Protein AF-A0A6C0HVL5-F1 (afdb_monomer)

Structure (mmCIF, N/CA/C/O backbone):
data_AF-A0A6C0HVL5-F1
#
_entry.id   AF-A0A6C0HVL5-F1
#
loop_
_atom_site.group_PDB
_atom_site.id
_atom_site.type_symbol
_atom_site.label_atom_id
_atom_site.label_alt_id
_atom_site.label_comp_id
_atom_site.label_asym_id
_atom_site.label_entity_id
_atom_site.label_seq_id
_atom_site.pdbx_PDB_ins_code
_atom_site.Cartn_x
_atom_site.Cartn_y
_atom_site.Cartn_z
_atom_site.occupancy
_atom_site.B_iso_or_equiv
_atom_site.auth_seq_id
_atom_site.auth_comp_id
_atom_site.auth_asym_id
_atom_site.auth_atom_id
_atom_site.pdb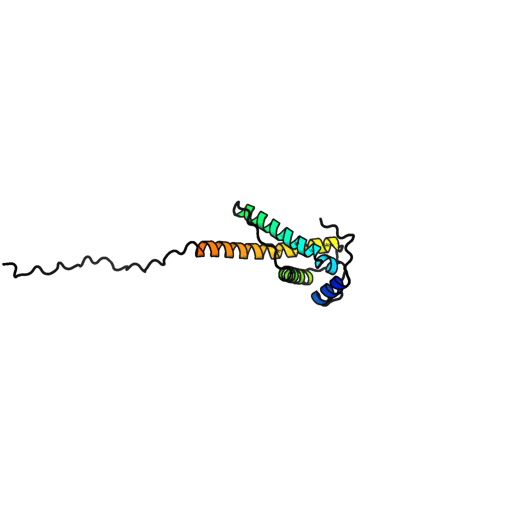x_PDB_model_num
ATOM 1 N N . MET A 1 1 ? -7.468 14.021 4.205 1.00 47.22 1 MET A N 1
ATOM 2 C CA . MET A 1 1 ? -7.450 13.244 5.464 1.00 47.22 1 MET A CA 1
ATOM 3 C C . MET A 1 1 ? -8.743 12.447 5.498 1.00 47.22 1 MET A C 1
ATOM 5 O O . MET A 1 1 ? -9.790 13.065 5.355 1.00 47.22 1 MET A O 1
ATOM 9 N N . LEU A 1 2 ? -8.691 11.113 5.568 1.00 54.91 2 LEU A N 1
ATOM 10 C CA . LEU A 1 2 ? -9.903 10.313 5.780 1.00 54.91 2 LEU A CA 1
ATOM 11 C C . LEU A 1 2 ? -10.447 10.650 7.172 1.00 54.91 2 LEU A C 1
ATOM 13 O O . LEU A 1 2 ? -9.696 10.598 8.142 1.00 54.91 2 LEU A O 1
ATOM 17 N N . SER A 1 3 ? -11.716 11.048 7.262 1.00 54.12 3 SER A N 1
ATOM 18 C CA . SER A 1 3 ? -12.394 11.209 8.549 1.00 54.12 3 SER A CA 1
ATOM 19 C C . SER A 1 3 ? -13.005 9.864 8.919 1.00 54.12 3 SER A C 1
ATOM 21 O O . SER A 1 3 ? -13.937 9.410 8.257 1.00 54.12 3 SER A O 1
ATOM 23 N N . TYR A 1 4 ? -12.479 9.212 9.956 1.00 59.75 4 TYR A N 1
ATOM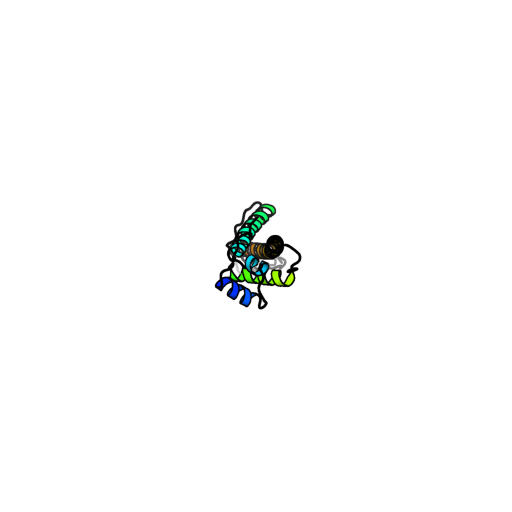 24 C CA . TYR A 1 4 ? -12.979 7.907 10.397 1.00 59.75 4 TYR A CA 1
ATOM 25 C C . TYR A 1 4 ? -14.039 8.028 11.502 1.00 59.75 4 TYR A C 1
ATOM 27 O O . TYR A 1 4 ? -14.390 7.031 12.138 1.00 59.75 4 TYR A O 1
ATOM 35 N N . ASN A 1 5 ? -14.568 9.233 11.736 1.00 56.94 5 ASN A N 1
ATOM 36 C CA . ASN A 1 5 ? -15.458 9.543 12.859 1.00 56.94 5 ASN A CA 1
ATOM 37 C C . ASN A 1 5 ? -16.798 8.783 12.838 1.00 56.94 5 ASN A C 1
ATOM 39 O O . ASN A 1 5 ? -17.471 8.736 13.860 1.00 56.94 5 ASN A O 1
ATOM 43 N N . ASN A 1 6 ? -17.163 8.143 11.721 1.00 64.38 6 ASN A N 1
ATOM 44 C CA . ASN A 1 6 ? -18.425 7.408 11.571 1.00 64.38 6 ASN A CA 1
ATOM 45 C C . ASN A 1 6 ? -18.259 5.939 11.144 1.00 64.38 6 ASN A C 1
ATOM 47 O O . ASN A 1 6 ? -19.248 5.295 10.794 1.00 64.38 6 ASN A O 1
ATOM 51 N N . TYR A 1 7 ? -17.039 5.391 11.144 1.00 74.06 7 TYR A N 1
ATOM 52 C CA . TYR A 1 7 ? -16.845 3.999 10.735 1.00 74.06 7 TYR A CA 1
ATOM 53 C C . TYR A 1 7 ? -17.397 3.038 11.795 1.00 74.06 7 TYR A C 1
ATOM 55 O O . TYR A 1 7 ? -16.91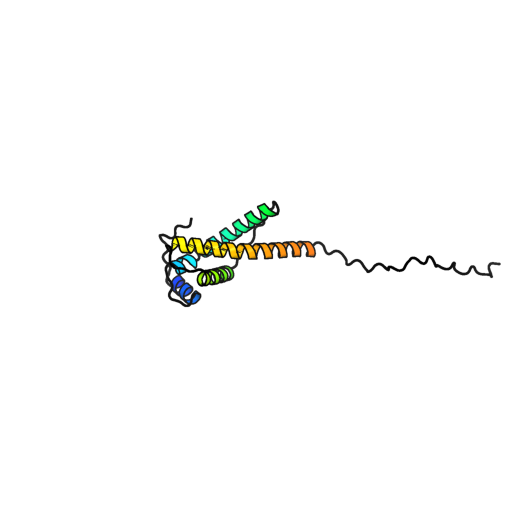5 3.007 12.927 1.00 74.06 7 TYR A O 1
ATOM 63 N N . LYS A 1 8 ? -18.404 2.246 11.414 1.00 81.88 8 LYS A N 1
ATOM 64 C CA . LYS A 1 8 ? -18.980 1.179 12.237 1.00 81.88 8 LYS A CA 1
ATOM 65 C C . LYS A 1 8 ? -18.767 -0.160 11.528 1.00 81.88 8 LYS A C 1
ATOM 67 O O . LYS A 1 8 ? -19.409 -0.377 10.503 1.00 81.88 8 LYS A O 1
ATOM 72 N N . PRO A 1 9 ? -17.903 -1.045 12.053 1.00 83.44 9 PRO A N 1
ATOM 73 C CA . PRO A 1 9 ? -17.627 -2.324 11.416 1.00 83.44 9 PRO A CA 1
ATOM 74 C C . PRO A 1 9 ? -18.843 -3.245 11.517 1.00 83.44 9 PRO A C 1
ATOM 76 O O . PRO A 1 9 ? -19.428 -3.406 12.598 1.00 83.44 9 PRO A O 1
ATOM 79 N N . THR A 1 10 ? -19.181 -3.865 10.391 1.00 89.06 10 THR A N 1
ATOM 80 C CA . THR A 1 10 ? -20.173 -4.938 10.276 1.00 89.06 10 THR A CA 1
ATOM 81 C C . THR A 1 10 ? -19.700 -6.203 10.995 1.00 89.06 10 THR A C 1
ATOM 83 O O . THR A 1 10 ? -18.502 -6.409 11.183 1.00 89.06 10 THR A O 1
ATOM 86 N N . ASP A 1 11 ? -20.616 -7.103 11.356 1.00 88.31 11 ASP A N 1
ATOM 87 C CA . ASP A 1 11 ? -20.254 -8.348 12.057 1.00 88.31 11 ASP A CA 1
ATOM 88 C C . ASP A 1 11 ? -19.277 -9.219 11.252 1.00 88.31 11 ASP A C 1
ATOM 90 O O . ASP A 1 11 ? -18.353 -9.808 11.812 1.00 88.31 11 ASP A O 1
ATOM 94 N N . LYS A 1 12 ? -19.415 -9.223 9.920 1.00 88.12 12 LYS A N 1
ATOM 95 C CA . LYS A 1 12 ? -18.492 -9.922 9.014 1.00 88.12 12 LYS A CA 1
ATOM 96 C C . LYS A 1 12 ? -17.087 -9.328 9.048 1.00 88.12 12 LYS A C 1
ATOM 98 O O . LYS A 1 12 ? -16.112 -10.074 9.071 1.00 88.12 12 LYS A O 1
ATOM 103 N N . GLU A 1 13 ? -16.970 -8.000 9.055 1.00 86.56 13 GLU A N 1
ATOM 104 C CA . GLU A 1 13 ? -15.672 -7.327 9.181 1.00 86.56 13 GLU A CA 1
ATOM 105 C C . GLU A 1 13 ? -15.048 -7.608 10.544 1.00 86.56 13 GLU A C 1
ATOM 107 O O . GLU A 1 13 ? -13.844 -7.836 10.625 1.00 86.56 13 GLU A O 1
ATOM 112 N N . ARG A 1 14 ? -15.858 -7.666 11.607 1.00 86.94 14 ARG A N 1
ATOM 113 C CA . ARG A 1 14 ? -15.358 -7.995 12.943 1.00 86.94 14 ARG A CA 1
ATOM 114 C C . ARG A 1 14 ? -14.784 -9.401 13.007 1.00 86.94 14 ARG A C 1
ATOM 116 O O . ARG A 1 14 ? -13.666 -9.586 13.484 1.00 86.94 14 ARG A O 1
ATOM 123 N N . GLU A 1 15 ? -15.520 -10.375 12.478 1.00 89.56 15 GLU A N 1
ATOM 124 C CA . GLU A 1 15 ? -15.069 -11.762 12.389 1.00 89.56 15 GLU A CA 1
ATOM 125 C C . GLU A 1 15 ? -13.801 -11.883 11.532 1.00 89.56 15 GLU A C 1
ATOM 127 O O . GLU A 1 15 ? -12.840 -12.549 11.922 1.00 89.56 15 GLU A O 1
ATOM 132 N N . PHE A 1 16 ? -13.775 -11.211 10.379 1.00 90.44 16 PHE A N 1
ATOM 133 C CA . PHE A 1 16 ? -12.620 -11.198 9.488 1.00 90.44 16 PHE A CA 1
ATOM 134 C C . PHE A 1 16 ? -11.375 -10.629 10.175 1.00 90.44 16 PHE A C 1
ATOM 136 O O . PHE A 1 16 ? -10.329 -11.280 10.183 1.00 90.44 16 PHE A O 1
ATOM 143 N N . VAL A 1 17 ? -11.486 -9.443 10.780 1.00 90.12 17 VAL A N 1
ATOM 144 C CA . VAL A 1 17 ? -10.367 -8.795 11.471 1.00 9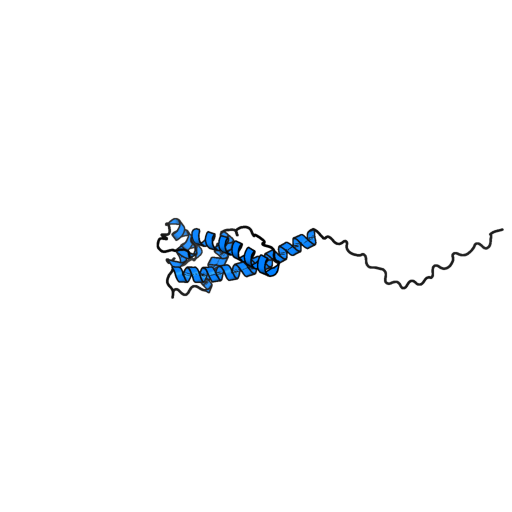0.12 17 VAL A CA 1
ATOM 145 C C . VAL A 1 17 ? -9.912 -9.649 12.650 1.00 90.12 17 VAL A C 1
ATOM 147 O O . VAL A 1 17 ? -8.713 -9.874 12.778 1.00 90.12 17 VAL A O 1
ATOM 150 N N . GLY A 1 18 ? -10.837 -10.214 13.434 1.00 89.38 18 GLY A N 1
ATOM 151 C CA . GLY A 1 18 ? -10.525 -11.149 14.520 1.00 89.38 18 GLY A CA 1
ATOM 152 C C . GLY A 1 18 ? -9.698 -12.346 14.060 1.00 89.38 18 GLY A C 1
ATOM 153 O O . GLY A 1 18 ? -8.647 -12.628 14.636 1.00 89.38 18 GLY A O 1
ATOM 154 N N . LYS A 1 19 ? -10.099 -13.000 12.963 1.00 91.12 19 LYS A N 1
ATOM 155 C CA . LYS A 1 19 ? -9.328 -14.106 12.367 1.00 91.12 19 LYS A CA 1
ATOM 156 C C . LYS A 1 19 ? -7.970 -13.652 11.829 1.00 91.12 19 LYS A C 1
ATOM 158 O O . LYS A 1 19 ? -6.998 -14.399 11.904 1.00 91.12 19 LYS A O 1
ATOM 163 N N . LEU A 1 20 ? -7.890 -12.440 11.286 1.00 90.69 20 LEU A N 1
ATOM 164 C CA . LEU A 1 20 ? -6.665 -11.896 10.705 1.00 90.69 20 LEU A CA 1
ATOM 165 C C . LEU A 1 20 ? -5.601 -11.596 11.770 1.00 90.69 20 LEU A C 1
ATOM 167 O O . LEU A 1 20 ? -4.419 -11.909 11.578 1.00 90.69 20 LEU A O 1
ATOM 171 N N . ILE A 1 21 ? -6.000 -10.971 12.879 1.00 89.69 21 ILE A N 1
ATOM 172 C CA . ILE A 1 21 ? -5.068 -10.547 13.930 1.00 89.69 21 ILE A CA 1
ATOM 173 C C . ILE A 1 21 ? -4.887 -11.599 15.032 1.00 89.69 21 ILE A C 1
ATOM 175 O O . ILE A 1 21 ? -3.882 -11.564 15.733 1.00 89.69 21 ILE A O 1
ATOM 179 N N . A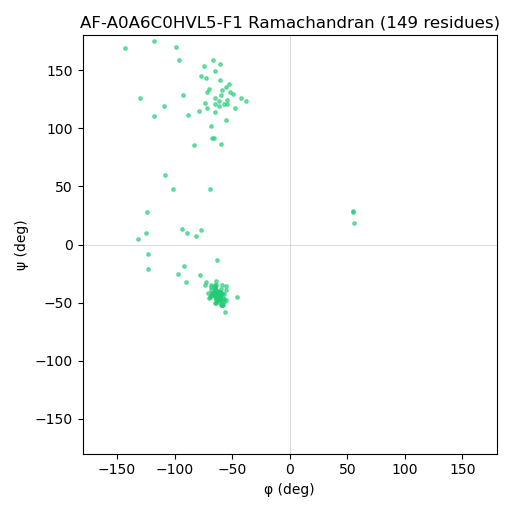SN A 1 22 ? -5.801 -12.565 15.155 1.00 88.38 22 ASN A N 1
ATOM 180 C CA . ASN A 1 22 ? -5.758 -13.630 16.163 1.00 88.38 22 ASN A CA 1
ATOM 181 C C . ASN A 1 22 ? -5.643 -13.114 17.617 1.00 88.38 22 ASN A C 1
ATOM 183 O O . ASN A 1 22 ? -5.056 -13.766 18.478 1.00 88.38 22 ASN A O 1
ATOM 187 N N . ILE A 1 23 ? -6.178 -11.918 17.861 1.00 85.44 23 ILE A N 1
ATOM 188 C CA . ILE A 1 23 ? -6.319 -11.242 19.156 1.00 85.44 23 ILE A CA 1
ATOM 189 C C . ILE A 1 23 ? -7.658 -10.497 19.161 1.00 85.44 23 ILE A C 1
ATOM 191 O O . ILE A 1 23 ? -8.288 -10.360 18.110 1.00 85.44 23 ILE A O 1
ATOM 195 N N . GLU A 1 24 ? -8.087 -10.005 20.323 1.00 86.38 24 GLU A N 1
ATOM 196 C CA . GLU A 1 24 ? -9.308 -9.206 20.427 1.00 86.38 24 GLU A CA 1
ATOM 197 C C . GLU A 1 24 ? -9.187 -7.917 19.589 1.00 86.38 24 GLU A C 1
ATOM 199 O O . GLU A 1 24 ? -8.273 -7.114 19.820 1.00 86.38 24 GLU A O 1
ATOM 204 N N . PRO A 1 25 ? -10.062 -7.710 18.588 1.00 88.38 25 PRO A N 1
ATOM 205 C CA . PRO A 1 25 ? -10.004 -6.515 17.763 1.00 88.38 25 PRO A CA 1
ATOM 206 C C . PRO A 1 25 ? -10.473 -5.270 18.511 1.00 88.38 25 PRO A C 1
ATOM 208 O O . PRO A 1 25 ? -11.447 -5.292 19.259 1.00 88.38 25 PRO A O 1
ATOM 211 N N . ASN A 1 26 ? -9.812 -4.156 18.225 1.00 89.62 26 ASN A N 1
ATOM 212 C CA . ASN A 1 26 ? -10.155 -2.826 18.715 1.00 89.62 26 ASN A CA 1
ATOM 213 C C . ASN A 1 26 ? -10.501 -1.872 17.556 1.00 89.62 26 ASN A C 1
ATOM 215 O O . ASN A 1 26 ? -10.325 -2.205 16.379 1.00 89.62 26 ASN A O 1
ATOM 219 N N . ASP A 1 27 ? -10.932 -0.654 17.882 1.00 90.06 27 ASP A N 1
ATOM 220 C CA . ASP A 1 27 ? -11.309 0.365 16.893 1.00 90.06 27 ASP A CA 1
ATOM 221 C C . ASP A 1 27 ? -10.199 0.677 15.879 1.00 90.06 27 ASP A C 1
ATOM 223 O O . ASP A 1 27 ? -10.483 0.892 14.699 1.00 90.06 27 ASP A O 1
ATOM 227 N N . ILE A 1 28 ? -8.931 0.654 16.312 1.00 91.94 28 ILE A N 1
ATOM 228 C CA . ILE A 1 28 ? -7.773 0.854 15.429 1.00 91.94 28 ILE A CA 1
ATOM 229 C C . ILE A 1 28 ? -7.708 -0.277 14.410 1.00 91.94 28 ILE A C 1
ATOM 231 O O . ILE A 1 28 ? -7.617 -0.011 13.218 1.00 91.94 28 ILE A O 1
ATOM 235 N N . SER A 1 29 ? -7.782 -1.533 14.854 1.00 93.31 29 SER A N 1
ATOM 236 C CA . SER A 1 29 ? -7.729 -2.695 13.967 1.00 93.31 29 SER A CA 1
ATOM 237 C C . SER A 1 29 ? -8.888 -2.703 12.970 1.00 93.31 29 SER A C 1
ATOM 239 O O . SER A 1 29 ? -8.667 -2.934 11.784 1.00 93.31 29 SER A O 1
ATOM 241 N N . TYR A 1 30 ? -10.102 -2.354 13.403 1.00 93.19 30 TYR A N 1
ATOM 242 C CA . TYR A 1 30 ? -11.259 -2.292 12.515 1.00 93.19 30 TYR A CA 1
ATOM 243 C C . TYR A 1 30 ? -11.115 -1.212 11.447 1.00 93.19 30 TYR A C 1
ATOM 245 O O . TYR A 1 30 ? -11.395 -1.472 10.280 1.00 93.19 30 TYR A O 1
ATOM 253 N N . LYS A 1 31 ? -10.662 -0.011 11.824 1.00 93.31 31 LYS A N 1
ATOM 254 C CA . LYS A 1 31 ? -10.431 1.085 10.874 1.00 93.31 31 LYS A CA 1
ATOM 255 C C . LYS A 1 31 ? -9.255 0.784 9.953 1.00 93.31 31 LYS A C 1
ATOM 257 O O . LYS A 1 31 ? -9.353 0.974 8.742 1.00 93.31 31 LYS A O 1
ATOM 262 N N . PHE A 1 32 ? -8.160 0.283 10.515 1.00 95.06 32 PHE A N 1
ATOM 263 C CA . PHE A 1 32 ? -6.936 0.001 9.783 1.00 95.06 32 PHE A CA 1
ATOM 264 C C . PHE A 1 32 ? -7.146 -1.095 8.741 1.00 95.06 32 PHE A C 1
ATOM 266 O O . PHE A 1 32 ? -6.756 -0.900 7.600 1.00 95.06 32 PHE A O 1
ATOM 273 N N . PHE A 1 33 ? -7.805 -2.203 9.080 1.00 95.44 33 PHE A N 1
ATOM 274 C CA . PHE A 1 33 ? -8.060 -3.306 8.145 1.00 95.44 33 PHE A CA 1
ATOM 275 C C . PHE A 1 33 ? -9.370 -3.166 7.353 1.00 95.44 33 PHE A C 1
ATOM 277 O O . PHE A 1 33 ? -9.772 -4.117 6.684 1.00 95.44 33 PHE A O 1
ATOM 284 N N . SER A 1 34 ? -10.029 -2.006 7.414 1.00 93.75 34 SER A N 1
ATOM 285 C CA . SER A 1 34 ? -11.236 -1.739 6.628 1.00 93.75 34 SER A CA 1
ATOM 286 C C . SER A 1 34 ? -10.943 -1.715 5.128 1.00 93.75 34 SER A C 1
ATOM 288 O O . SER A 1 34 ? -9.869 -1.289 4.693 1.00 93.75 34 SER A O 1
ATOM 290 N N . ASP A 1 35 ? -11.933 -2.101 4.325 1.00 93.00 35 ASP A N 1
ATOM 291 C CA . ASP A 1 35 ? -11.821 -2.086 2.862 1.00 93.00 35 ASP A CA 1
ATOM 292 C C . ASP A 1 35 ? -11.543 -0.678 2.327 1.00 93.00 35 ASP A C 1
ATOM 294 O O . ASP A 1 35 ? -10.672 -0.495 1.479 1.00 93.00 35 ASP A O 1
ATOM 298 N N . VAL A 1 36 ? -12.173 0.334 2.930 1.00 93.12 36 VAL A N 1
ATOM 299 C CA . VAL A 1 36 ? -11.927 1.749 2.619 1.00 93.12 36 VAL A CA 1
ATOM 300 C C . VAL A 1 36 ? -10.455 2.117 2.816 1.00 93.12 36 VAL A C 1
ATOM 302 O O . VAL A 1 36 ? -9.870 2.818 1.989 1.00 93.12 36 VAL A O 1
ATOM 305 N N . ASN A 1 37 ? -9.830 1.647 3.900 1.00 95.25 37 ASN A N 1
ATOM 306 C CA . ASN A 1 37 ? -8.427 1.946 4.157 1.00 95.25 37 ASN A CA 1
ATOM 307 C C . ASN A 1 37 ? -7.484 1.172 3.223 1.00 95.25 37 ASN A C 1
ATOM 309 O O . ASN A 1 37 ? -6.459 1.705 2.797 1.00 95.25 37 ASN A O 1
ATOM 313 N N . ILE A 1 38 ? -7.838 -0.062 2.860 1.00 95.94 38 ILE A N 1
ATOM 314 C CA . ILE A 1 38 ? -7.087 -0.855 1.878 1.00 95.94 38 ILE A CA 1
ATOM 315 C C . ILE A 1 38 ? -7.095 -0.157 0.510 1.00 95.94 38 ILE A C 1
ATOM 317 O O . ILE A 1 38 ? -6.043 -0.015 -0.119 1.00 95.94 38 ILE A O 1
ATOM 321 N N . ASP A 1 39 ? -8.254 0.332 0.072 1.00 96.00 39 ASP A N 1
ATOM 322 C CA . ASP A 1 39 ? -8.398 1.064 -1.189 1.00 96.00 39 ASP A CA 1
ATOM 323 C C . ASP A 1 39 ? -7.632 2.392 -1.169 1.00 96.00 39 ASP A C 1
ATOM 325 O O . ASP A 1 39 ? -6.983 2.765 -2.155 1.00 96.00 39 ASP A O 1
ATOM 329 N N . TYR A 1 40 ? -7.633 3.077 -0.022 1.00 96.31 40 TYR A N 1
ATOM 330 C CA . TYR A 1 40 ? -6.813 4.264 0.202 1.00 96.31 40 TYR A CA 1
ATOM 331 C C . TYR A 1 40 ? -5.315 3.970 0.080 1.00 96.31 40 TYR A C 1
ATOM 333 O O . TYR A 1 40 ? -4.608 4.719 -0.599 1.00 96.31 40 TYR A O 1
ATOM 341 N N . ILE A 1 41 ? -4.820 2.890 0.696 1.00 97.56 41 ILE A N 1
ATOM 342 C CA . ILE A 1 41 ? -3.409 2.489 0.607 1.00 97.56 41 ILE A CA 1
ATOM 343 C C . ILE A 1 41 ? -3.039 2.183 -0.846 1.00 97.56 41 ILE A C 1
ATOM 345 O O . ILE A 1 41 ? -2.026 2.683 -1.330 1.00 97.56 41 ILE A O 1
ATOM 349 N N . ASN A 1 42 ? -3.872 1.424 -1.561 1.00 96.44 42 ASN A N 1
ATOM 350 C CA . ASN A 1 42 ? -3.649 1.107 -2.971 1.00 96.44 42 ASN A CA 1
ATOM 351 C C . ASN A 1 42 ? -3.564 2.367 -3.839 1.00 96.44 42 ASN A C 1
ATOM 353 O O . ASN A 1 42 ? -2.591 2.557 -4.569 1.00 96.44 42 ASN A O 1
ATOM 357 N N . SER A 1 43 ? -4.554 3.252 -3.728 1.00 96.94 43 SER A N 1
ATOM 358 C CA . SER A 1 43 ? -4.603 4.495 -4.505 1.00 96.94 43 SER A CA 1
ATOM 359 C C . SER A 1 43 ? -3.417 5.407 -4.179 1.00 96.94 43 SER A C 1
ATOM 361 O O . SER A 1 43 ? -2.788 5.977 -5.071 1.00 96.94 43 SER A O 1
ATOM 363 N N . SER A 1 44 ? -3.064 5.505 -2.895 1.00 97.50 44 SER A N 1
ATOM 364 C CA . SER A 1 44 ? -1.923 6.298 -2.433 1.00 97.50 44 SER A CA 1
ATOM 365 C C . SER A 1 44 ? -0.600 5.741 -2.949 1.00 97.50 44 SER A C 1
ATOM 367 O O . SER A 1 44 ? 0.246 6.512 -3.392 1.00 97.50 44 SER A O 1
ATOM 369 N N . LEU A 1 45 ? -0.425 4.417 -2.951 1.00 97.69 45 LEU A N 1
ATOM 370 C CA . LEU A 1 45 ? 0.776 3.767 -3.470 1.00 97.69 45 LEU A CA 1
ATOM 371 C C . LEU A 1 45 ? 0.965 4.042 -4.966 1.00 97.69 45 LEU A C 1
ATOM 373 O O . LEU A 1 45 ? 2.068 4.392 -5.377 1.00 97.69 45 LEU A O 1
ATOM 377 N N . ILE A 1 46 ? -0.103 3.934 -5.764 1.00 97.38 46 ILE A N 1
ATOM 378 C CA . ILE A 1 46 ? -0.065 4.240 -7.203 1.00 97.38 46 ILE A CA 1
ATOM 379 C C . ILE A 1 46 ? 0.405 5.681 -7.422 1.00 97.38 46 ILE A C 1
ATOM 381 O O . ILE A 1 46 ? 1.351 5.914 -8.176 1.00 97.38 46 ILE A O 1
ATOM 385 N N . ASN A 1 47 ? -0.202 6.635 -6.712 1.00 97.38 47 ASN A N 1
ATOM 386 C CA . ASN A 1 47 ? 0.171 8.044 -6.805 1.00 97.38 47 ASN A CA 1
ATOM 387 C C . ASN A 1 47 ? 1.628 8.273 -6.378 1.00 97.38 47 ASN A C 1
ATOM 389 O O . ASN A 1 47 ? 2.371 8.967 -7.064 1.00 97.38 47 ASN A O 1
ATOM 393 N N . MET A 1 48 ? 2.070 7.653 -5.282 1.00 97.44 48 MET A N 1
ATOM 394 C CA . MET A 1 48 ? 3.448 7.777 -4.798 1.00 97.44 48 MET A CA 1
ATOM 395 C C . MET A 1 48 ? 4.468 7.223 -5.799 1.00 97.44 48 MET A C 1
ATOM 397 O O . MET A 1 48 ? 5.504 7.849 -6.009 1.00 97.44 48 MET A O 1
ATOM 401 N N . VAL A 1 49 ? 4.176 6.096 -6.454 1.00 97.25 49 VAL A N 1
ATOM 402 C CA . VAL A 1 49 ? 5.038 5.535 -7.507 1.00 97.25 49 VAL A CA 1
ATOM 403 C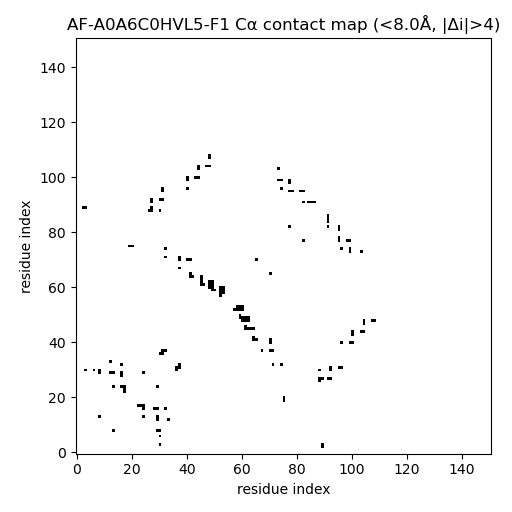 C . VAL A 1 49 ? 5.083 6.452 -8.730 1.00 97.25 49 VAL A C 1
ATOM 405 O O . VAL A 1 49 ? 6.162 6.701 -9.271 1.00 97.25 49 VAL A O 1
ATOM 408 N N . MET A 1 50 ? 3.946 7.012 -9.147 1.00 96.94 50 MET A N 1
ATOM 409 C CA . MET A 1 50 ? 3.906 7.978 -10.251 1.00 96.94 50 MET A CA 1
ATOM 410 C C . MET A 1 50 ? 4.742 9.229 -9.959 1.00 96.94 50 MET A C 1
ATOM 412 O O . MET A 1 50 ? 5.485 9.687 -10.826 1.00 96.94 50 MET A O 1
ATOM 416 N N . GLU A 1 51 ? 4.656 9.763 -8.741 1.00 96.81 51 GLU A N 1
ATOM 417 C CA . GLU A 1 51 ? 5.439 10.928 -8.323 1.00 96.81 51 GLU A CA 1
ATOM 418 C C . GLU A 1 51 ? 6.937 10.608 -8.218 1.00 96.81 51 GLU A C 1
ATOM 420 O O . GLU A 1 51 ? 7.772 11.379 -8.692 1.00 96.81 51 GLU A O 1
ATOM 425 N N . GLU A 1 52 ? 7.308 9.459 -7.646 1.00 95.94 52 GLU A N 1
ATOM 426 C CA . GLU A 1 52 ? 8.714 9.038 -7.555 1.00 95.94 52 GLU A CA 1
ATOM 427 C C . GLU A 1 52 ? 9.340 8.784 -8.929 1.00 95.94 52 GLU A C 1
ATOM 429 O O . GLU A 1 52 ? 10.483 9.170 -9.174 1.00 95.94 52 GLU A O 1
ATOM 434 N N . THR A 1 53 ? 8.601 8.161 -9.847 1.00 96.12 53 THR A N 1
ATOM 435 C CA . THR A 1 53 ? 9.087 7.905 -11.210 1.00 96.12 53 THR A CA 1
ATOM 436 C C . THR A 1 53 ? 9.243 9.196 -12.003 1.00 96.12 53 THR A C 1
ATOM 438 O O . THR A 1 53 ? 10.262 9.372 -12.671 1.00 96.12 53 THR A O 1
ATOM 441 N N . TYR A 1 54 ? 8.316 10.145 -11.848 1.00 96.56 54 TYR A N 1
ATOM 442 C CA . TYR A 1 54 ? 8.444 11.468 -12.452 1.00 96.56 54 TYR A CA 1
ATOM 443 C C . TYR A 1 54 ? 9.679 12.216 -11.941 1.00 96.56 54 TYR A C 1
ATOM 445 O O . TYR A 1 54 ? 10.440 12.750 -12.739 1.00 96.56 54 TYR A O 1
ATOM 453 N N . LYS A 1 55 ? 9.940 12.195 -10.630 1.00 95.38 55 LYS A N 1
ATOM 454 C CA . LYS A 1 55 ? 11.125 12.850 -10.051 1.00 95.38 55 LYS A CA 1
ATOM 455 C C . LYS A 1 55 ? 12.449 12.249 -10.522 1.00 95.38 55 LYS A C 1
ATOM 457 O O . LYS A 1 55 ? 13.430 12.973 -10.627 1.00 95.38 55 LYS A O 1
ATOM 462 N N . ARG A 1 56 ? 12.504 10.931 -10.741 1.00 93.69 56 ARG A N 1
ATOM 463 C CA . ARG A 1 56 ? 13.754 10.222 -11.077 1.00 93.69 56 ARG A CA 1
ATOM 464 C C . ARG A 1 56 ? 14.032 10.135 -12.572 1.00 93.69 56 ARG A C 1
ATOM 466 O O . ARG A 1 56 ? 15.193 10.085 -12.957 1.00 93.69 56 ARG A O 1
ATOM 473 N N . TYR A 1 57 ? 12.984 10.061 -13.388 1.00 92.81 57 TYR A N 1
ATOM 474 C CA . TYR A 1 57 ? 13.087 9.729 -14.811 1.00 92.81 57 TYR A CA 1
ATOM 475 C C . TYR A 1 57 ? 12.309 10.689 -15.718 1.00 92.81 57 TYR A C 1
ATOM 477 O O . TYR A 1 57 ? 12.177 10.407 -16.905 1.00 92.81 57 TYR A O 1
ATOM 485 N N . GLU A 1 58 ? 11.711 11.752 -15.165 1.00 94.06 58 GLU A N 1
ATOM 486 C CA . GLU A 1 58 ? 10.836 12.706 -15.877 1.00 94.06 58 GLU A CA 1
ATOM 487 C C . GLU A 1 58 ? 9.649 12.038 -16.594 1.00 94.06 58 GLU A C 1
ATOM 489 O O . GLU A 1 58 ? 8.990 12.615 -17.458 1.00 94.06 58 GLU A O 1
ATOM 494 N N . LYS A 1 59 ? 9.326 10.804 -16.193 1.00 92.75 59 LYS A N 1
ATOM 495 C CA . LYS A 1 59 ? 8.268 9.988 -16.776 1.00 92.75 59 LYS A CA 1
ATOM 496 C C . LYS A 1 59 ? 7.377 9.437 -15.680 1.00 92.75 59 LYS A C 1
ATOM 498 O O . LYS A 1 59 ? 7.840 8.765 -14.764 1.00 92.75 59 LYS A O 1
ATOM 503 N N . ARG A 1 60 ? 6.076 9.687 -15.810 1.00 93.62 60 ARG A N 1
ATOM 504 C CA . ARG A 1 60 ? 5.061 9.122 -14.919 1.00 93.62 60 ARG A CA 1
ATOM 505 C C . ARG A 1 60 ? 4.786 7.686 -15.331 1.00 93.62 60 ARG A C 1
ATOM 507 O O . ARG A 1 60 ? 4.286 7.445 -16.429 1.00 93.62 60 ARG A O 1
ATOM 514 N N . ILE A 1 61 ? 5.114 6.746 -14.455 1.00 94.31 61 ILE A N 1
ATOM 515 C CA . ILE A 1 61 ? 4.799 5.333 -14.655 1.00 94.31 61 ILE A CA 1
ATOM 516 C C . ILE A 1 61 ? 3.706 4.948 -13.669 1.00 94.31 61 ILE A C 1
ATOM 518 O O . ILE A 1 61 ? 3.876 5.052 -12.456 1.00 94.31 61 ILE A O 1
ATOM 522 N N . GLN A 1 62 ? 2.573 4.511 -14.209 1.00 93.31 62 GLN A N 1
ATOM 523 C CA . GLN A 1 62 ? 1.450 4.033 -13.421 1.00 93.31 62 GLN A CA 1
ATOM 524 C C . GLN A 1 62 ? 1.555 2.519 -13.239 1.00 93.31 62 GLN A C 1
ATOM 526 O O . GLN A 1 62 ? 1.697 1.776 -14.210 1.00 93.31 62 GLN A O 1
ATOM 531 N N . ILE A 1 63 ? 1.456 2.068 -11.991 1.00 94.50 63 ILE A N 1
ATOM 532 C CA . ILE A 1 63 ? 1.333 0.648 -11.653 1.00 94.50 63 ILE A CA 1
ATOM 533 C C . ILE A 1 63 ? -0.134 0.273 -11.445 1.00 94.50 63 ILE A C 1
ATOM 535 O O . ILE A 1 63 ? -0.980 1.124 -11.166 1.00 94.50 63 ILE A O 1
ATOM 539 N N . GLN A 1 64 ? -0.433 -1.018 -11.566 1.00 95.50 64 GLN A N 1
ATOM 540 C CA . GLN A 1 64 ? -1.759 -1.542 -11.256 1.00 95.50 64 GLN A CA 1
ATOM 541 C C . GLN A 1 64 ? -1.996 -1.592 -9.735 1.00 95.50 64 GLN A C 1
ATOM 543 O O . GLN A 1 64 ? -1.031 -1.734 -8.968 1.00 95.50 64 GLN A O 1
ATOM 548 N N . PRO A 1 65 ? -3.264 -1.521 -9.284 1.00 95.62 65 PRO A N 1
ATOM 549 C CA . PRO A 1 65 ? -3.615 -1.783 -7.895 1.00 95.62 65 PRO A CA 1
ATOM 550 C C . PRO A 1 65 ? -3.074 -3.136 -7.435 1.00 95.62 65 PRO A C 1
ATOM 552 O O . PRO A 1 65 ? -3.138 -4.134 -8.158 1.00 95.62 65 PRO A O 1
ATOM 555 N N . GLN A 1 66 ? -2.544 -3.176 -6.216 1.00 95.81 66 GLN A N 1
ATOM 556 C CA . GLN A 1 66 ? -2.011 -4.408 -5.659 1.00 95.81 66 GLN A CA 1
ATOM 557 C C . GLN A 1 66 ? -3.159 -5.303 -5.198 1.00 95.81 66 GLN A C 1
ATOM 559 O O . GLN A 1 66 ? -4.192 -4.841 -4.703 1.00 95.81 66 GLN A O 1
ATOM 564 N N . ARG A 1 67 ? -2.980 -6.620 -5.344 1.00 96.06 67 ARG A N 1
ATOM 565 C CA . ARG A 1 67 ? -3.986 -7.594 -4.909 1.00 96.06 67 ARG A CA 1
ATOM 566 C C . ARG A 1 67 ? -4.256 -7.429 -3.412 1.00 96.06 67 ARG A C 1
ATOM 568 O O . ARG A 1 67 ? -3.321 -7.417 -2.615 1.00 96.06 67 ARG A O 1
ATOM 575 N N . LYS A 1 68 ? -5.537 -7.394 -3.029 1.00 94.50 68 LYS A N 1
ATOM 576 C CA . LYS A 1 68 ? -6.002 -7.151 -1.649 1.00 94.50 68 LYS A CA 1
ATOM 577 C C . LYS A 1 68 ? -5.244 -7.963 -0.588 1.00 94.50 68 LYS A C 1
ATOM 579 O O . LYS A 1 68 ? -4.809 -7.404 0.411 1.00 94.50 68 LYS A O 1
ATOM 584 N N . HIS A 1 69 ? -5.015 -9.257 -0.820 1.00 94.75 69 HIS A N 1
ATOM 585 C CA . HIS A 1 69 ? -4.301 -10.115 0.135 1.00 94.75 69 HIS A CA 1
ATOM 586 C C . HIS A 1 69 ? -2.830 -9.715 0.360 1.00 94.75 69 HIS A C 1
ATOM 588 O O . HIS A 1 69 ? -2.327 -9.888 1.466 1.00 94.75 69 HIS A O 1
ATOM 594 N N . ILE A 1 70 ? -2.148 -9.161 -0.651 1.00 95.25 70 ILE A N 1
ATOM 595 C CA . ILE A 1 70 ? -0.758 -8.686 -0.538 1.00 95.25 70 ILE A CA 1
ATOM 596 C C . ILE A 1 70 ? -0.719 -7.433 0.336 1.00 95.25 70 ILE A C 1
ATOM 598 O O . ILE A 1 70 ? 0.091 -7.343 1.258 1.00 95.25 70 ILE A O 1
ATOM 602 N N . VAL A 1 71 ? -1.639 -6.496 0.088 1.00 96.25 71 VAL A N 1
ATOM 603 C CA . VAL A 1 71 ? -1.770 -5.273 0.892 1.00 96.25 71 VAL A CA 1
ATOM 604 C C . VAL A 1 71 ? -2.074 -5.634 2.344 1.00 96.25 71 VAL A C 1
ATOM 606 O O . VAL A 1 71 ? -1.384 -5.171 3.246 1.00 96.25 71 VAL A O 1
ATOM 609 N N . ILE A 1 72 ? -3.021 -6.548 2.574 1.00 96.31 72 ILE A N 1
ATOM 610 C CA . ILE A 1 72 ? -3.358 -7.049 3.912 1.00 96.31 72 ILE A CA 1
ATOM 611 C C . ILE A 1 72 ? -2.147 -7.695 4.594 1.00 96.31 72 ILE A C 1
ATOM 613 O O . ILE A 1 72 ? -1.930 -7.464 5.782 1.00 96.31 72 ILE A O 1
ATOM 617 N N . ALA A 1 73 ? -1.339 -8.479 3.875 1.00 95.44 73 ALA A N 1
ATOM 618 C CA . ALA A 1 73 ? -0.136 -9.088 4.441 1.00 95.44 73 ALA A CA 1
ATOM 619 C C . ALA A 1 73 ? 0.879 -8.026 4.903 1.00 95.44 73 ALA A C 1
ATOM 621 O O . ALA A 1 73 ? 1.395 -8.114 6.021 1.00 95.44 73 ALA A O 1
ATOM 622 N N . ALA A 1 74 ? 1.112 -6.990 4.090 1.00 96.12 74 ALA A N 1
ATOM 623 C CA . ALA A 1 74 ? 1.979 -5.867 4.449 1.00 96.12 74 ALA A CA 1
ATOM 624 C C . ALA A 1 74 ? 1.421 -5.069 5.640 1.00 96.12 74 ALA A C 1
ATOM 626 O O . ALA A 1 74 ? 2.136 -4.794 6.605 1.00 96.12 74 ALA A O 1
ATOM 627 N N . MET A 1 75 ? 0.123 -4.762 5.614 1.00 97.06 75 MET A N 1
ATOM 628 C CA . MET A 1 75 ? -0.578 -4.090 6.708 1.00 97.06 75 MET A CA 1
ATOM 629 C C . MET A 1 75 ? -0.469 -4.879 8.009 1.00 97.06 75 MET A C 1
ATOM 631 O O . MET A 1 75 ? -0.124 -4.307 9.036 1.00 97.06 75 MET A O 1
ATOM 635 N N . ARG A 1 76 ? -0.694 -6.196 7.973 1.00 95.69 76 ARG A N 1
ATOM 636 C CA . ARG A 1 76 ? -0.599 -7.079 9.142 1.00 95.69 76 ARG A CA 1
ATOM 637 C C . ARG A 1 76 ? 0.803 -7.061 9.744 1.00 95.69 76 ARG A C 1
ATOM 639 O O . ARG A 1 76 ? 0.940 -6.931 10.957 1.00 95.69 76 ARG A O 1
ATOM 646 N N . HIS A 1 77 ? 1.838 -7.140 8.907 1.00 95.56 77 HIS A N 1
ATOM 647 C CA . HIS A 1 77 ? 3.224 -7.034 9.363 1.00 95.56 77 HIS A CA 1
ATOM 648 C C . HIS A 1 77 ? 3.493 -5.695 10.066 1.00 95.56 77 HIS A C 1
ATOM 650 O O . HIS A 1 77 ? 4.018 -5.673 11.182 1.00 95.56 77 HIS A O 1
ATOM 656 N N . ILE A 1 78 ? 3.097 -4.579 9.444 1.00 96.38 78 ILE A N 1
ATOM 657 C CA . ILE A 1 78 ? 3.291 -3.239 10.010 1.00 96.38 78 ILE A CA 1
ATOM 658 C C . ILE A 1 78 ? 2.487 -3.038 11.290 1.00 96.38 78 ILE A C 1
ATOM 660 O O . ILE A 1 78 ? 3.021 -2.453 12.232 1.00 96.38 78 ILE A O 1
ATOM 664 N N . TYR A 1 79 ? 1.256 -3.542 11.340 1.00 95.56 79 TYR A N 1
ATOM 665 C CA . TYR A 1 79 ? 0.388 -3.468 12.507 1.00 95.56 79 TYR A CA 1
ATOM 666 C C . TYR A 1 79 ? 1.076 -4.078 13.727 1.00 95.56 79 TYR A C 1
ATOM 668 O O . TYR A 1 79 ? 1.340 -3.369 14.692 1.00 95.56 79 TYR A O 1
ATOM 676 N N . PHE A 1 80 ? 1.482 -5.349 13.663 1.00 94.19 80 PHE A N 1
ATOM 677 C CA . PHE A 1 80 ? 2.117 -6.009 14.809 1.00 94.19 80 PHE A CA 1
ATOM 678 C C . PHE A 1 80 ? 3.462 -5.408 15.194 1.00 94.19 80 PHE A C 1
ATOM 680 O O . PHE A 1 80 ? 3.800 -5.358 16.373 1.00 94.19 80 PHE A O 1
ATOM 687 N N . LYS A 1 81 ? 4.234 -4.941 14.211 1.00 94.19 81 LYS A N 1
ATOM 688 C CA . LYS A 1 81 ? 5.546 -4.354 14.474 1.00 94.19 81 LYS A CA 1
ATOM 689 C C . LYS A 1 81 ? 5.456 -2.973 15.126 1.00 94.19 81 LYS A C 1
ATOM 691 O O . LYS A 1 81 ? 6.361 -2.598 15.866 1.00 94.19 81 LYS A O 1
ATOM 696 N N . ASN A 1 82 ? 4.420 -2.194 14.808 1.00 91.50 82 ASN A N 1
ATOM 697 C CA . ASN A 1 82 ? 4.406 -0.764 15.105 1.00 91.50 82 ASN A CA 1
ATOM 698 C C . ASN A 1 82 ? 3.236 -0.297 15.961 1.00 91.50 82 ASN A C 1
ATOM 700 O O . ASN A 1 82 ? 3.269 0.873 16.339 1.00 91.50 82 ASN A O 1
ATOM 704 N N . ILE A 1 83 ? 2.227 -1.122 16.250 1.00 90.12 83 ILE A N 1
ATOM 705 C CA . ILE A 1 83 ? 1.084 -0.722 17.080 1.00 90.12 83 ILE A CA 1
ATOM 706 C C . ILE A 1 83 ? 1.559 -0.297 18.475 1.00 90.12 83 ILE A C 1
ATOM 708 O O . ILE A 1 83 ? 2.341 -0.998 19.116 1.00 90.12 83 ILE A O 1
ATOM 712 N N . LYS A 1 84 ? 1.127 0.884 18.929 1.00 83.44 84 LYS A N 1
ATOM 713 C CA . LYS A 1 84 ? 1.486 1.420 20.254 1.00 83.44 84 LYS A CA 1
ATOM 714 C C . LYS A 1 84 ? 0.271 1.733 21.124 1.00 83.44 84 LYS A C 1
ATOM 716 O O . LYS A 1 84 ? 0.423 1.782 22.336 1.00 83.44 84 LYS A O 1
ATOM 721 N N . ASN A 1 85 ? -0.914 1.920 20.532 1.00 79.31 85 ASN A N 1
ATOM 722 C CA . ASN A 1 85 ? -2.160 2.253 21.244 1.00 79.31 85 ASN A CA 1
ATOM 723 C C . ASN A 1 85 ? -2.056 3.506 22.148 1.00 79.31 85 ASN A C 1
ATOM 725 O O . ASN A 1 85 ? -2.752 3.601 23.152 1.00 79.31 85 ASN A O 1
ATOM 729 N N . VAL A 1 86 ? -1.174 4.458 21.813 1.00 82.38 86 VAL A N 1
ATOM 730 C CA . VAL A 1 86 ? -0.968 5.699 22.596 1.00 82.38 86 VAL A CA 1
ATOM 731 C C . VAL A 1 86 ? -1.761 6.880 22.023 1.00 82.38 86 VAL A C 1
ATOM 733 O O . VAL A 1 86 ? -2.078 7.820 22.743 1.00 82.38 86 VAL A O 1
ATOM 736 N N . LEU A 1 87 ? -2.065 6.843 20.725 1.00 86.50 87 LEU A N 1
ATOM 737 C CA . LEU A 1 87 ? -2.740 7.917 19.995 1.00 86.50 87 LEU A CA 1
ATOM 738 C C . LEU A 1 87 ? -4.236 7.633 19.836 1.00 86.50 87 LEU A C 1
ATOM 740 O O . LEU A 1 87 ? -4.696 6.511 20.069 1.00 86.50 87 LEU A O 1
ATOM 744 N N . THR A 1 88 ? -4.988 8.636 19.376 1.00 88.81 88 THR A N 1
ATOM 745 C CA . THR A 1 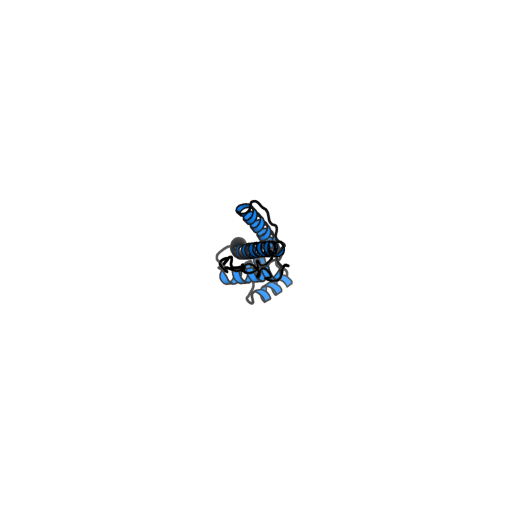88 ? -6.370 8.408 18.940 1.00 88.81 88 THR A CA 1
ATOM 746 C C . THR A 1 88 ? -6.405 7.406 17.785 1.00 88.81 88 THR A C 1
ATOM 748 O O . THR A 1 88 ? -5.429 7.252 17.044 1.00 88.81 88 THR A O 1
ATOM 751 N N . ALA A 1 89 ? -7.538 6.719 17.604 1.00 87.69 89 ALA A N 1
ATOM 752 C CA . ALA A 1 89 ? -7.648 5.694 16.569 1.00 87.69 89 ALA A CA 1
ATOM 753 C C . ALA A 1 89 ? -7.301 6.233 15.170 1.00 87.69 89 ALA A C 1
ATOM 755 O O . ALA A 1 89 ? -6.616 5.565 14.401 1.00 87.69 89 ALA A O 1
ATOM 756 N N . ASP A 1 90 ? -7.715 7.461 14.862 1.00 90.38 90 ASP A N 1
ATOM 757 C CA . ASP A 1 90 ? -7.507 8.089 13.557 1.00 90.38 90 ASP A CA 1
ATOM 758 C C . ASP A 1 90 ? -6.036 8.456 13.327 1.00 90.38 90 ASP A C 1
ATOM 760 O O . ASP A 1 90 ? -5.491 8.215 12.246 1.00 90.38 90 ASP A O 1
ATOM 764 N N . GLU A 1 91 ? -5.372 8.994 14.350 1.00 91.69 91 GLU A N 1
ATOM 765 C CA . GLU A 1 91 ? -3.946 9.325 14.300 1.00 91.69 91 GLU A CA 1
ATOM 766 C C . GLU A 1 91 ? -3.080 8.069 14.202 1.00 91.69 91 GLU A C 1
ATOM 768 O O . GLU A 1 91 ? -2.126 8.031 13.420 1.00 91.69 91 GLU A O 1
ATOM 773 N N . GLU A 1 92 ? -3.426 7.022 14.952 1.00 92.88 92 GLU A N 1
ATOM 774 C CA . GLU A 1 92 ? -2.701 5.757 14.915 1.00 92.88 92 GLU A CA 1
ATOM 775 C C . GLU A 1 92 ? -2.860 5.077 13.551 1.00 92.88 92 GLU A C 1
ATOM 777 O O . GLU A 1 92 ? -1.867 4.647 12.964 1.00 92.88 92 GLU A O 1
ATOM 782 N N . VAL A 1 93 ? -4.072 5.054 12.985 1.00 94.62 93 VAL A N 1
ATOM 783 C CA . VAL A 1 93 ? -4.315 4.546 11.625 1.00 94.62 93 VAL A CA 1
ATOM 784 C C . VAL A 1 93 ? -3.524 5.355 10.598 1.00 94.62 93 VAL A C 1
ATOM 786 O O . VAL A 1 93 ? -2.853 4.770 9.749 1.00 94.62 93 VAL A O 1
ATOM 789 N N . ALA A 1 94 ? -3.528 6.688 10.682 1.00 94.31 94 ALA A N 1
ATOM 790 C CA . ALA A 1 94 ? -2.755 7.533 9.771 1.00 94.31 94 ALA A CA 1
ATOM 791 C C . ALA A 1 94 ? -1.244 7.256 9.865 1.00 94.31 94 ALA A C 1
ATOM 793 O O . ALA A 1 94 ? -0.556 7.172 8.841 1.00 94.31 94 ALA A O 1
ATOM 794 N N . ARG A 1 95 ? -0.726 7.063 11.084 1.00 95.38 95 ARG A N 1
ATOM 795 C CA . ARG A 1 95 ? 0.673 6.701 11.328 1.00 95.38 95 ARG A CA 1
ATOM 796 C C . ARG A 1 95 ? 1.009 5.331 10.743 1.00 95.38 95 ARG A C 1
ATOM 798 O O . A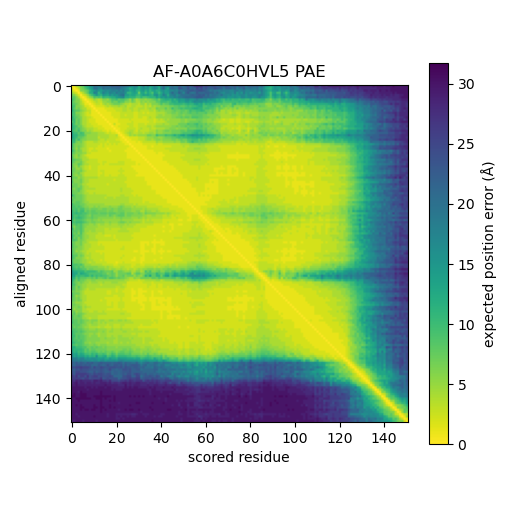RG A 1 95 ? 2.004 5.209 10.031 1.00 95.38 95 ARG A O 1
ATOM 805 N N . LEU A 1 96 ? 0.184 4.319 11.003 1.00 96.19 96 LEU A N 1
ATOM 806 C CA . LEU A 1 96 ? 0.370 2.972 10.463 1.00 96.19 96 LEU A CA 1
ATOM 807 C C . LEU A 1 96 ? 0.303 2.972 8.931 1.00 96.19 96 LEU A C 1
ATOM 809 O O . LEU A 1 96 ? 1.161 2.374 8.287 1.00 96.19 96 LEU A O 1
ATOM 813 N N . ASN A 1 97 ? -0.639 3.705 8.335 1.00 97.25 97 ASN A N 1
ATOM 814 C CA . ASN A 1 97 ? -0.747 3.854 6.883 1.00 97.25 97 ASN A CA 1
ATOM 815 C C . ASN A 1 97 ? 0.528 4.442 6.274 1.00 97.25 97 ASN A C 1
ATOM 817 O O . ASN A 1 97 ? 0.996 3.960 5.245 1.00 97.25 97 ASN A O 1
ATOM 821 N N . LYS A 1 98 ? 1.118 5.460 6.913 1.00 96.62 98 LYS A N 1
ATOM 822 C CA . LYS A 1 98 ? 2.387 6.046 6.464 1.00 96.62 98 LYS A CA 1
ATOM 823 C C . LYS A 1 98 ? 3.514 5.012 6.462 1.00 96.62 98 LYS A C 1
ATOM 825 O O . LYS A 1 98 ? 4.306 4.980 5.522 1.00 96.62 98 LYS A O 1
ATOM 830 N N . GLU A 1 99 ? 3.572 4.159 7.480 1.00 96.81 99 GLU A N 1
ATOM 831 C CA . GLU A 1 99 ? 4.565 3.084 7.563 1.00 96.81 99 GLU A CA 1
ATOM 832 C C . GLU A 1 99 ? 4.353 2.001 6.498 1.00 96.81 99 GLU A C 1
ATOM 834 O O . GLU A 1 99 ? 5.318 1.597 5.845 1.00 96.81 99 GLU A O 1
ATOM 839 N N . VAL A 1 100 ? 3.101 1.595 6.254 1.00 97.50 100 VAL A N 1
ATOM 840 C CA . VAL A 1 100 ? 2.752 0.663 5.168 1.00 97.50 100 VAL A CA 1
ATOM 841 C C . VAL A 1 100 ? 3.173 1.230 3.818 1.00 97.50 100 VAL A C 1
ATOM 843 O O . VAL A 1 100 ? 3.899 0.572 3.075 1.00 97.50 100 VAL A O 1
ATOM 846 N N . LEU A 1 101 ? 2.768 2.465 3.516 1.00 97.75 101 LEU A N 1
ATOM 847 C CA . LEU A 1 101 ? 3.082 3.120 2.249 1.00 97.75 101 LEU A CA 1
ATOM 848 C C . LEU A 1 101 ? 4.589 3.273 2.049 1.00 97.75 101 LEU A C 1
ATOM 850 O O . LEU A 1 101 ? 5.083 3.026 0.954 1.00 97.75 101 LEU A O 1
ATOM 854 N N . ARG A 1 102 ? 5.335 3.621 3.104 1.00 96.56 102 ARG A N 1
ATOM 855 C CA . ARG A 1 102 ? 6.798 3.721 3.049 1.00 96.56 102 ARG A CA 1
ATOM 856 C C . ARG A 1 102 ? 7.444 2.386 2.689 1.00 96.56 102 ARG A C 1
ATOM 858 O O . ARG A 1 102 ? 8.311 2.353 1.818 1.00 96.56 102 ARG A O 1
ATOM 865 N N . GLN A 1 103 ? 7.034 1.302 3.349 1.00 95.56 103 GLN A N 1
ATOM 866 C CA . GLN A 1 103 ? 7.576 -0.028 3.075 1.00 95.56 103 GLN A CA 1
ATOM 867 C C . GLN A 1 103 ? 7.215 -0.489 1.657 1.00 95.56 103 GLN A C 1
ATOM 869 O O . GLN A 1 103 ? 8.096 -0.891 0.899 1.00 95.56 103 GLN A O 1
ATOM 874 N N . MET A 1 104 ? 5.935 -0.398 1.290 1.00 96.88 104 MET A N 1
ATOM 875 C CA . MET A 1 104 ? 5.445 -0.859 -0.009 1.00 96.88 104 MET A CA 1
ATOM 876 C C . MET A 1 104 ? 6.023 -0.055 -1.173 1.00 96.88 104 MET A C 1
ATOM 878 O O . MET A 1 104 ? 6.340 -0.645 -2.201 1.00 96.88 104 MET A O 1
ATOM 882 N N . LEU A 1 105 ? 6.207 1.261 -1.020 1.00 96.81 105 LEU A N 1
ATOM 883 C CA . LEU A 1 105 ? 6.817 2.100 -2.052 1.00 96.81 105 LEU A CA 1
ATOM 884 C C . LEU A 1 105 ? 8.244 1.644 -2.372 1.00 96.81 105 LEU A C 1
ATOM 886 O O . LEU A 1 105 ? 8.602 1.550 -3.543 1.00 96.81 105 LEU A O 1
ATOM 890 N N . GLY A 1 106 ? 9.047 1.340 -1.346 1.00 95.00 106 GLY A N 1
ATOM 891 C CA . GLY A 1 106 ? 10.415 0.857 -1.536 1.00 95.00 106 GLY A CA 1
ATOM 892 C C . GLY A 1 106 ? 10.450 -0.417 -2.379 1.00 95.00 106 GLY A C 1
ATOM 893 O O . GLY A 1 106 ? 11.127 -0.459 -3.404 1.00 95.00 106 GLY A O 1
ATOM 894 N N . THR A 1 107 ? 9.655 -1.419 -1.995 1.00 94.88 107 THR A N 1
ATOM 895 C CA . THR A 1 107 ? 9.550 -2.684 -2.735 1.00 94.88 107 THR A CA 1
ATOM 896 C C . THR A 1 107 ? 9.013 -2.477 -4.152 1.00 94.88 107 THR A C 1
ATOM 898 O O . THR A 1 107 ? 9.618 -2.963 -5.103 1.00 94.88 107 THR A O 1
ATOM 901 N N . ALA A 1 108 ? 7.932 -1.708 -4.316 1.00 95.56 108 ALA A N 1
ATOM 902 C CA . ALA A 1 108 ? 7.322 -1.456 -5.620 1.00 95.56 108 ALA A CA 1
ATOM 903 C C . ALA A 1 108 ? 8.291 -0.767 -6.592 1.00 95.56 108 ALA A C 1
ATOM 905 O O . ALA A 1 108 ? 8.354 -1.141 -7.759 1.00 95.56 108 ALA A O 1
ATOM 906 N N . MET A 1 109 ? 9.081 0.202 -6.120 1.00 96.06 109 MET A N 1
ATOM 907 C CA . MET A 1 109 ? 10.089 0.867 -6.951 1.00 96.06 109 MET A CA 1
ATOM 908 C C . MET A 1 109 ? 11.212 -0.085 -7.368 1.00 96.06 109 MET A C 1
ATOM 910 O O . MET A 1 109 ? 11.627 -0.061 -8.526 1.00 96.06 109 MET A O 1
ATOM 914 N N . THR A 1 110 ? 11.696 -0.935 -6.458 1.00 95.69 110 THR A N 1
ATOM 915 C CA . THR A 1 110 ? 12.720 -1.939 -6.782 1.00 95.69 110 THR A CA 1
ATOM 916 C C . THR A 1 110 ? 12.224 -2.920 -7.841 1.00 95.69 110 THR A C 1
ATOM 918 O O . THR A 1 110 ? 12.923 -3.153 -8.829 1.00 95.69 110 THR A O 1
ATOM 921 N N . GLU A 1 111 ? 11.015 -3.458 -7.678 1.00 94.81 111 GLU A N 1
ATOM 922 C CA . GLU A 1 111 ? 10.448 -4.397 -8.650 1.00 94.81 111 GLU A CA 1
ATOM 923 C C . GLU A 1 111 ? 10.107 -3.727 -9.980 1.00 94.81 111 GLU A C 1
ATOM 925 O O . GLU A 1 111 ? 10.326 -4.318 -11.036 1.00 94.81 111 GLU A O 1
ATOM 930 N N . LEU A 1 112 ? 9.658 -2.469 -9.959 1.00 94.88 112 LEU A N 1
ATOM 931 C CA . LEU A 1 112 ? 9.409 -1.709 -11.179 1.00 94.88 112 LEU A CA 1
ATOM 932 C C . LEU A 1 112 ? 10.690 -1.531 -12.000 1.00 94.88 112 LEU A C 1
ATOM 934 O O . LEU A 1 112 ? 10.677 -1.741 -13.210 1.00 94.88 112 LEU A O 1
ATOM 938 N N . ILE A 1 113 ? 11.806 -1.179 -11.357 1.00 94.12 113 ILE A N 1
ATOM 939 C CA . ILE A 1 113 ? 13.104 -1.041 -12.033 1.00 94.12 113 ILE A CA 1
ATOM 940 C C . ILE A 1 113 ? 13.544 -2.382 -12.628 1.00 94.12 113 ILE A C 1
ATOM 942 O O . ILE A 1 113 ? 13.978 -2.429 -13.780 1.00 94.12 113 ILE A O 1
ATOM 946 N N . ALA A 1 114 ? 13.405 -3.471 -11.867 1.00 94.81 114 ALA A N 1
ATOM 947 C CA . ALA A 1 114 ? 13.728 -4.810 -12.349 1.00 94.81 114 ALA A CA 1
ATOM 948 C C . ALA A 1 114 ? 12.877 -5.192 -13.570 1.00 94.81 114 ALA A C 1
ATOM 950 O O . ALA A 1 114 ? 13.408 -5.697 -14.558 1.00 94.81 114 ALA A O 1
ATOM 951 N N . TYR A 1 115 ? 11.580 -4.883 -13.537 1.00 94.44 115 TYR A N 1
ATOM 952 C CA . TYR A 1 115 ? 10.672 -5.123 -14.652 1.00 94.44 115 TYR A CA 1
ATOM 953 C C . TYR A 1 115 ? 11.041 -4.301 -15.893 1.00 94.44 115 TYR A C 1
ATOM 955 O O . TYR A 1 115 ? 11.119 -4.845 -16.992 1.00 94.44 115 TYR A O 1
ATOM 963 N N . LEU A 1 116 ? 11.329 -3.006 -15.738 1.00 92.12 116 LEU A N 1
ATOM 964 C CA . LEU A 1 116 ? 11.745 -2.153 -16.857 1.00 92.12 116 LEU A CA 1
ATOM 965 C C . LEU A 1 116 ? 13.046 -2.646 -17.493 1.00 92.12 116 LEU A C 1
ATOM 967 O O . LEU A 1 116 ? 13.153 -2.676 -18.719 1.00 92.12 116 LEU A O 1
ATOM 971 N N . ARG A 1 117 ? 14.010 -3.072 -16.670 1.00 91.88 117 ARG A N 1
ATOM 972 C CA . ARG A 1 117 ? 15.249 -3.685 -17.151 1.00 91.88 117 ARG A CA 1
ATOM 973 C C . ARG A 1 117 ? 14.971 -4.978 -17.912 1.00 91.88 117 ARG A C 1
ATOM 975 O O . ARG A 1 117 ? 15.498 -5.151 -19.000 1.00 91.88 117 ARG A O 1
ATOM 982 N N . TYR A 1 118 ? 14.110 -5.846 -17.387 1.00 92.62 118 TYR A N 1
ATOM 983 C CA . TYR A 1 118 ? 13.714 -7.070 -18.081 1.00 92.62 118 TYR A CA 1
ATO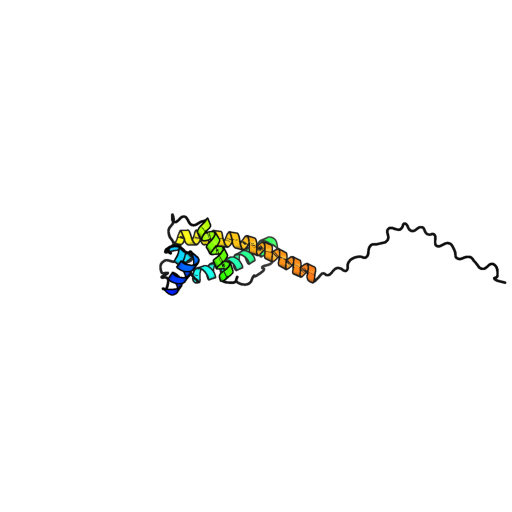M 984 C C . TYR A 1 118 ? 13.118 -6.779 -19.465 1.00 92.62 118 TYR A C 1
ATOM 986 O O . TYR A 1 118 ? 13.523 -7.397 -20.443 1.00 92.62 118 TYR A O 1
ATOM 994 N N . ILE A 1 119 ? 12.203 -5.810 -19.570 1.00 91.12 119 ILE A N 1
ATOM 995 C CA . ILE A 1 119 ? 11.613 -5.415 -20.857 1.00 91.12 119 ILE A CA 1
ATOM 996 C C . ILE A 1 119 ? 12.673 -4.848 -21.807 1.00 91.12 119 ILE A C 1
ATOM 998 O O . ILE A 1 119 ? 12.651 -5.145 -23.000 1.00 91.12 119 ILE A O 1
ATOM 1002 N N . HIS A 1 120 ? 13.609 -4.047 -21.295 1.00 89.88 120 HIS A N 1
ATOM 1003 C CA . HIS A 1 120 ? 14.723 -3.536 -22.087 1.00 89.88 120 HIS A CA 1
ATOM 1004 C C . HIS A 1 120 ? 15.600 -4.672 -22.631 1.00 89.88 120 HIS A C 1
ATOM 1006 O O . HIS A 1 120 ? 15.871 -4.709 -23.828 1.00 89.88 120 HIS A O 1
ATOM 1012 N N . ASP A 1 121 ? 16.005 -5.608 -21.776 1.00 89.25 121 ASP A N 1
ATOM 1013 C CA . ASP A 1 121 ? 16.892 -6.716 -22.140 1.00 89.25 121 ASP A CA 1
ATOM 1014 C C . ASP A 1 121 ? 16.189 -7.709 -23.084 1.00 89.25 121 ASP A C 1
ATOM 1016 O O . ASP A 1 121 ? 16.794 -8.206 -24.030 1.00 89.25 121 ASP A O 1
ATOM 1020 N N . TYR A 1 122 ? 14.887 -7.943 -22.888 1.00 89.19 122 TYR A N 1
ATOM 1021 C CA . TYR A 1 122 ? 14.065 -8.782 -23.765 1.00 89.19 122 TYR A CA 1
ATOM 1022 C C . TYR A 1 122 ? 13.919 -8.201 -25.176 1.00 89.19 122 TYR A C 1
ATOM 1024 O O . TYR A 1 122 ? 13.956 -8.940 -26.156 1.00 89.19 122 TYR A O 1
ATOM 1032 N N . ASN A 1 123 ? 13.759 -6.880 -25.294 1.00 89.06 123 ASN A N 1
ATOM 1033 C CA . ASN A 1 123 ? 13.642 -6.222 -26.596 1.00 89.06 123 ASN A CA 1
ATOM 1034 C C . ASN A 1 123 ? 15.002 -6.048 -27.291 1.00 89.06 123 ASN A C 1
ATOM 1036 O O . ASN A 1 123 ? 15.057 -5.997 -28.517 1.00 89.06 123 ASN A O 1
ATOM 1040 N N . ASN A 1 124 ? 16.093 -5.972 -26.523 1.00 82.94 124 ASN A N 1
ATOM 1041 C CA . ASN A 1 124 ? 17.451 -5.764 -27.020 1.00 82.94 124 ASN A CA 1
ATOM 1042 C C . ASN A 1 124 ? 18.288 -7.042 -26.895 1.00 82.94 124 ASN A C 1
ATOM 1044 O O . ASN A 1 124 ? 19.326 -7.052 -26.231 1.00 82.94 124 ASN A O 1
ATOM 1048 N N . ILE A 1 125 ? 17.850 -8.122 -27.547 1.00 77.81 125 ILE A N 1
ATOM 1049 C CA . ILE A 1 125 ? 18.650 -9.348 -27.656 1.00 77.81 125 ILE A CA 1
ATOM 1050 C C . ILE A 1 125 ? 19.859 -9.036 -28.539 1.00 77.81 125 ILE A C 1
ATOM 1052 O O . ILE A 1 125 ? 19.801 -9.127 -29.765 1.00 77.81 125 ILE A O 1
ATOM 1056 N N . ILE A 1 126 ? 20.958 -8.627 -27.910 1.00 73.94 126 ILE A N 1
ATOM 1057 C CA . ILE A 1 126 ? 22.240 -8.466 -28.586 1.00 73.94 126 ILE A CA 1
ATOM 1058 C C . ILE A 1 126 ? 22.772 -9.882 -28.842 1.00 73.94 126 ILE A C 1
ATOM 1060 O O . ILE A 1 126 ? 22.923 -10.650 -27.885 1.00 73.94 126 ILE A O 1
ATOM 1064 N N . PRO A 1 127 ? 23.035 -10.264 -30.103 1.00 74.94 127 PRO A N 1
ATOM 1065 C CA . PRO A 1 127 ? 23.668 -11.539 -30.402 1.00 74.94 127 PRO A CA 1
ATOM 1066 C C . PRO A 1 127 ? 24.990 -11.639 -29.643 1.00 74.94 127 PRO A C 1
ATOM 1068 O O . PRO A 1 127 ? 25.761 -10.679 -29.623 1.00 74.94 127 PRO A O 1
ATOM 1071 N N . LEU A 1 128 ? 25.259 -12.791 -29.025 1.00 79.62 128 LEU A N 1
ATOM 1072 C CA . LEU A 1 128 ? 26.549 -13.025 -28.383 1.00 79.62 128 LEU A CA 1
ATOM 1073 C C . LEU A 1 128 ? 27.650 -12.835 -29.436 1.00 79.62 128 LEU A C 1
ATOM 1075 O O . LEU A 1 128 ? 27.646 -13.530 -30.456 1.00 79.62 128 LEU A O 1
ATOM 1079 N N . GLU A 1 129 ? 28.582 -11.907 -29.205 1.00 78.75 129 GLU A N 1
ATOM 1080 C CA . GLU A 1 129 ? 29.770 -11.834 -30.051 1.00 78.75 129 GLU A CA 1
ATOM 1081 C C . GLU A 1 129 ? 30.530 -13.155 -29.907 1.00 78.75 129 GLU A C 1
ATOM 1083 O O . GLU A 1 129 ? 30.871 -13.580 -28.800 1.00 78.75 129 GLU A O 1
ATOM 1088 N N . LEU A 1 130 ? 30.768 -13.826 -31.035 1.00 81.50 130 LEU A N 1
ATOM 1089 C CA . LEU A 1 130 ? 31.640 -14.990 -31.054 1.00 81.50 130 LEU A CA 1
ATOM 1090 C C . LEU A 1 130 ? 33.038 -14.554 -30.596 1.00 81.50 130 LEU A C 1
ATOM 1092 O O . LEU A 1 130 ? 33.479 -13.459 -30.967 1.00 81.50 130 LEU A O 1
ATOM 1096 N N . PRO A 1 131 ? 33.746 -15.387 -29.813 1.00 84.00 131 PRO A N 1
ATOM 1097 C CA . PRO A 1 131 ? 35.107 -15.079 -29.409 1.00 84.00 131 PRO A CA 1
ATOM 1098 C C . PRO A 1 131 ? 35.945 -14.804 -30.659 1.00 84.00 131 PRO A C 1
ATOM 1100 O O . PRO A 1 131 ? 36.043 -15.637 -31.562 1.00 84.00 131 PRO A O 1
ATOM 1103 N N . LYS A 1 132 ? 36.511 -13.598 -30.729 1.00 78.19 132 LYS A N 1
ATOM 1104 C CA . LYS A 1 132 ? 37.437 -13.227 -31.797 1.00 78.19 132 LYS A CA 1
ATOM 1105 C C . LYS A 1 132 ? 38.732 -13.988 -31.542 1.00 78.19 132 LYS A C 1
ATOM 1107 O O . LYS A 1 132 ? 39.218 -14.031 -30.416 1.00 78.19 132 LYS A O 1
ATOM 1112 N N . SER A 1 133 ? 39.253 -14.639 -32.577 1.00 78.69 133 SER A N 1
ATOM 1113 C CA . SER A 1 133 ? 40.554 -15.294 -32.485 1.00 78.69 133 SER A CA 1
ATOM 1114 C C . SER A 1 133 ? 41.626 -14.225 -32.275 1.00 78.69 133 SER A C 1
ATOM 1116 O O . SER A 1 133 ? 41.881 -13.436 -33.182 1.00 78.69 133 SER A O 1
ATOM 1118 N N . ASP A 1 134 ? 42.276 -14.235 -31.111 1.00 68.12 134 ASP A N 1
ATOM 1119 C CA . ASP A 1 134 ? 43.465 -13.423 -30.806 1.00 68.12 134 ASP A CA 1
ATOM 1120 C C . ASP A 1 134 ? 44.740 -13.992 -31.449 1.00 68.12 134 ASP A C 1
ATOM 1122 O O . ASP A 1 134 ? 45.856 -13.590 -31.112 1.00 68.12 134 ASP A O 1
ATOM 1126 N N . SER A 1 135 ? 44.609 -14.943 -32.384 1.00 68.94 135 SER A N 1
ATOM 1127 C CA . SER A 1 135 ? 45.734 -15.367 -33.208 1.00 68.94 135 SER A CA 1
ATOM 1128 C C . SER A 1 135 ? 46.303 -14.131 -33.898 1.00 68.94 135 SER A C 1
ATOM 1130 O O . SER A 1 135 ? 45.688 -13.594 -34.825 1.00 68.94 135 SER A O 1
ATOM 1132 N N . ILE A 1 136 ? 47.479 -13.692 -33.435 1.00 60.94 136 ILE A N 1
ATOM 1133 C CA . ILE A 1 136 ? 48.382 -12.806 -34.166 1.00 60.94 136 ILE A CA 1
ATOM 1134 C C . ILE A 1 136 ? 48.301 -13.262 -35.616 1.00 60.94 136 ILE A C 1
ATOM 1136 O O . ILE A 1 136 ? 48.490 -14.451 -35.883 1.00 60.94 136 ILE A O 1
ATOM 1140 N N . LYS A 1 137 ? 47.959 -12.353 -36.534 1.00 59.88 137 LYS A N 1
ATOM 1141 C CA . LYS A 1 137 ? 48.111 -12.611 -37.963 1.00 59.88 137 LYS A CA 1
ATOM 1142 C C . LYS A 1 137 ? 49.591 -12.886 -38.199 1.00 59.88 137 LYS A C 1
ATOM 1144 O O . LYS A 1 137 ? 50.363 -11.977 -38.484 1.00 59.88 137 LYS A O 1
ATOM 1149 N N . ILE A 1 138 ? 50.005 -14.134 -38.027 1.00 58.47 138 ILE A N 1
ATOM 1150 C CA . ILE A 1 138 ? 51.157 -14.638 -38.731 1.00 58.47 138 ILE A CA 1
ATOM 1151 C C . ILE A 1 138 ? 50.634 -14.669 -40.155 1.00 58.47 138 ILE A C 1
ATOM 1153 O O . ILE A 1 138 ? 49.805 -15.508 -40.504 1.00 58.47 138 ILE A O 1
ATOM 1157 N N . ASP A 1 139 ? 51.027 -13.670 -40.936 1.00 59.34 139 ASP A N 1
ATOM 1158 C CA . ASP A 1 139 ? 50.759 -13.557 -42.368 1.00 59.34 139 ASP A CA 1
ATOM 1159 C C . ASP A 1 139 ? 51.565 -14.639 -43.118 1.00 59.34 139 ASP A C 1
ATOM 1161 O O . ASP A 1 139 ? 52.310 -14.390 -44.057 1.00 59.34 139 ASP A O 1
ATOM 1165 N N . SER A 1 140 ? 51.493 -15.874 -42.619 1.00 59.97 140 SER A N 1
ATOM 1166 C CA . SER A 1 140 ? 52.104 -17.074 -43.159 1.00 59.97 140 SER A CA 1
ATOM 1167 C C . SER A 1 140 ? 51.044 -17.876 -43.897 1.00 59.97 140 SER A C 1
ATOM 1169 O O . SER A 1 140 ? 50.938 -19.091 -43.731 1.00 59.97 140 SER A O 1
ATOM 1171 N N . THR A 1 141 ? 50.262 -17.219 -44.752 1.00 60.97 141 THR A N 1
ATOM 1172 C CA . THR A 1 141 ? 49.907 -17.892 -45.998 1.00 60.97 141 THR A CA 1
ATOM 1173 C C . THR A 1 141 ? 51.214 -18.040 -46.761 1.00 60.97 141 THR A C 1
ATOM 1175 O O . THR A 1 141 ? 51.659 -17.117 -47.440 1.00 60.97 141 THR A O 1
ATOM 1178 N N . LEU A 1 142 ? 51.883 -19.180 -46.565 1.00 64.75 142 LEU A N 1
ATOM 1179 C CA . LEU A 1 142 ? 52.983 -19.586 -47.429 1.00 64.75 142 LEU A CA 1
ATOM 1180 C C . LEU A 1 142 ? 52.488 -19.439 -48.876 1.00 64.75 142 LEU A C 1
ATOM 1182 O O . LEU A 1 142 ? 51.383 -19.918 -49.161 1.00 64.75 142 LEU A O 1
ATOM 1186 N N . PRO A 1 143 ? 53.231 -18.769 -49.775 1.00 64.44 143 PRO A N 1
ATOM 1187 C CA . PRO A 1 143 ? 52.851 -18.751 -51.177 1.00 64.44 143 PRO A CA 1
ATOM 1188 C C . PRO A 1 143 ? 52.719 -20.206 -51.624 1.00 64.44 143 PRO A C 1
ATOM 1190 O O . PRO A 1 143 ? 53.630 -21.010 -51.409 1.00 64.44 143 PRO A O 1
ATOM 1193 N N . GLY A 1 144 ? 51.551 -20.560 -52.165 1.00 66.00 144 GLY A N 1
ATOM 1194 C CA . GLY A 1 144 ? 51.339 -21.884 -52.736 1.00 66.00 144 GLY A CA 1
ATOM 1195 C C . GLY A 1 144 ? 52.463 -22.163 -53.726 1.00 66.00 144 GLY A C 1
ATOM 1196 O O . GLY A 1 144 ? 52.799 -21.285 -54.521 1.00 66.00 144 GLY A O 1
ATOM 1197 N N . PHE A 1 145 ? 53.089 -23.337 -53.622 1.00 66.06 145 PHE A N 1
ATOM 1198 C CA . PHE A 1 145 ? 54.171 -23.737 -54.516 1.00 66.06 145 PHE A CA 1
ATOM 1199 C C . PHE A 1 145 ? 53.758 -23.462 -55.967 1.00 66.06 145 PHE A C 1
ATOM 1201 O O . PHE A 1 145 ? 52.782 -24.032 -56.454 1.00 66.06 145 PHE A O 1
ATOM 1208 N N . SER A 1 146 ? 54.487 -22.578 -56.649 1.00 64.25 146 SER A N 1
ATOM 1209 C CA . SER A 1 146 ? 54.372 -22.432 -58.095 1.00 64.25 146 SER A CA 1
ATOM 1210 C C . SER A 1 146 ? 54.844 -23.742 -58.723 1.00 64.25 146 SER A C 1
ATOM 1212 O O . SER A 1 146 ? 55.976 -24.167 -58.476 1.00 64.25 146 SER A O 1
ATOM 1214 N N . SER A 1 147 ? 53.963 -24.394 -59.480 1.00 66.62 147 SER A N 1
ATOM 1215 C CA . SER A 1 147 ? 54.264 -25.567 -60.305 1.00 66.62 147 SER A CA 1
ATOM 1216 C C . SER A 1 147 ? 55.594 -25.387 -61.049 1.00 66.62 147 SER A C 1
ATOM 1218 O O . SER A 1 147 ? 55.794 -24.403 -61.752 1.00 66.62 147 SER A O 1
ATOM 1220 N N . LEU A 1 148 ? 56.509 -26.348 -60.896 1.00 61.72 148 LEU A N 1
ATOM 1221 C CA . LEU A 1 148 ? 57.781 -26.422 -61.636 1.00 61.72 148 LEU A CA 1
ATOM 1222 C C . LEU A 1 148 ? 57.604 -27.033 -63.041 1.00 61.72 148 LEU A C 1
ATOM 1224 O O . LEU A 1 148 ? 58.591 -27.307 -63.721 1.00 61.72 148 LEU A O 1
ATOM 1228 N N . PHE A 1 149 ? 56.357 -27.267 -63.460 1.00 64.12 149 PHE A N 1
ATOM 1229 C CA . PHE A 1 149 ? 55.992 -27.948 -64.703 1.00 64.12 149 PHE A CA 1
ATOM 1230 C C . PHE A 1 149 ? 55.068 -27.111 -65.593 1.00 64.12 149 PHE A C 1
ATOM 1232 O O . PHE A 1 149 ? 54.301 -27.670 -66.373 1.00 64.12 149 PHE A O 1
ATOM 1239 N N . ASP A 1 150 ? 55.154 -25.787 -65.507 1.00 55.84 150 ASP A N 1
ATOM 1240 C CA . ASP A 1 150 ? 54.540 -24.914 -66.506 1.00 55.84 150 ASP A CA 1
ATOM 1241 C C . ASP A 1 150 ? 55.511 -24.800 -67.698 1.00 55.84 150 ASP A C 1
ATOM 1243 O O . ASP A 1 150 ? 56.364 -23.911 -67.742 1.00 55.84 150 ASP A O 1
ATOM 1247 N N . TYR A 1 151 ? 55.417 -25.764 -68.620 1.00 51.12 151 TYR A N 1
ATOM 1248 C CA . TYR A 1 151 ? 56.002 -25.731 -69.969 1.00 51.12 151 TYR A CA 1
ATOM 1249 C C . TYR A 1 151 ? 54.890 -25.710 -71.016 1.00 51.12 151 TYR A C 1
ATOM 1251 O O . TYR A 1 151 ? 53.924 -26.492 -70.858 1.00 51.12 151 TYR A O 1
#

Foldseek 3Di:
DDDCVPDDDDPVLLVVLCVLQVDRDDLLSSVLLDPVNLVVLQVVLQVLQQVVCCVPPVGGDGDDRDDSVVLSVLLSVLCVVPPDPPDDSVVSSVVSSVVSSVVVNVVVNVVVVVVVVVVVCVVPVDPPPDDDPPPDPPVPPPPDDDDPPPD

Sequence (151 aa):
MLSYNNYKPTDKEREFVGKLINIEPNDISYKFFSDVNIDYINSSLINMVMEETYKRYEKRIQIQPQRKHIVIAAMRHIYFKNIKNVLTADEEVARLNKEVLRQMLGTAMTELIAYLRYIHDYNNIIPLELPKSDSIKIDSTLPGFSSLFDY

Solvent-accessible surface area (backbone atoms only — not comparable to full-atom values): 9313 Å² total; per-residue (Å²): 131,89,80,66,91,77,76,73,82,49,73,66,54,50,52,50,50,27,68,72,68,74,50,90,72,48,73,41,54,55,54,50,74,26,69,71,42,49,53,49,51,38,55,49,44,36,52,51,46,21,52,52,31,28,75,75,67,78,42,73,49,81,63,78,76,68,59,67,72,59,55,49,52,49,44,53,54,46,44,75,76,62,70,74,89,81,59,57,52,65,57,44,35,53,52,50,50,53,53,36,47,55,55,50,46,56,53,51,53,54,52,48,53,52,49,52,50,49,54,51,50,69,75,55,73,70,77,80,77,72,85,75,79,83,68,72,83,70,83,68,76,66,78,75,82,76,73,94,74,86,123

Organism: NCBI:txid1070528

Secondary structure (DSSP, 8-state):
----TT----HHHHHHHHHHHSS---HHHHHHTSHHHHHHHHHHHHHHHHHHHHHHHS---PPPPPPHHHHHHHHHHHHHHH----S-HHHHHHHHHHHHHHHHHHHHHHHHHHHHHHHHHHH--PPPPPPP---------PPPPP-TT--

Nearest PDB structures (foldseek):
  6ncl-assembly1_c9  TM=6.555E-01  e=1.005E-05  Paramecium bursaria Chlorella virus 1
  4noo-assembly1_B  TM=4.413E-01  e=8.838E+00  Vibrio cholerae O1 biovar El Tor str. N16961

InterPro domains:
  IPR043916 Minor capsid protein P8, central region [PF19065] (22-132)

Mean predicted aligned error: 10.03 Å

pLDDT: mean 86.94, std 12.66, range [47.22, 97.75]

Radius of gyration: 30.59 Å; Cα contacts (8 Å, |Δi|>4): 92; chains: 1; bounding box: 78×41×93 Å